Protein AF-A0A950EZC7-F1 (afdb_monomer_lite)

Structure (mmCIF, N/CA/C/O backbone):
data_AF-A0A950EZC7-F1
#
_entry.id   AF-A0A950EZC7-F1
#
loop_
_atom_site.group_PDB
_atom_site.id
_atom_site.type_symbol
_atom_site.label_atom_id
_atom_site.label_alt_id
_atom_site.label_comp_id
_atom_site.label_asym_id
_atom_site.label_entity_id
_atom_site.label_seq_id
_atom_site.pdbx_PDB_ins_code
_atom_site.Cartn_x
_atom_site.Cartn_y
_atom_site.Ca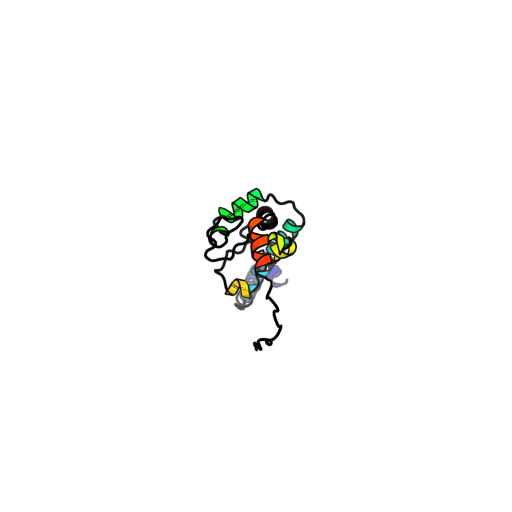rtn_z
_atom_site.occupancy
_atom_site.B_iso_or_equiv
_atom_site.auth_seq_id
_atom_site.auth_comp_id
_atom_site.auth_asym_id
_atom_site.auth_atom_id
_atom_site.pdbx_PDB_model_num
ATOM 1 N N . ALA A 1 1 ? -19.579 -12.431 37.089 1.00 65.62 1 ALA A N 1
ATOM 2 C CA . ALA A 1 1 ? -20.953 -11.886 37.132 1.00 65.62 1 ALA A CA 1
ATOM 3 C C . ALA A 1 1 ? -21.282 -11.288 38.505 1.00 65.62 1 ALA A C 1
ATOM 5 O O . ALA A 1 1 ? -21.708 -10.147 38.548 1.00 65.62 1 ALA A O 1
ATOM 6 N N . ILE A 1 2 ? -20.986 -11.981 39.613 1.00 77.69 2 ILE A N 1
ATOM 7 C CA . ILE A 1 2 ? -21.356 -11.555 40.981 1.00 77.69 2 ILE A CA 1
ATOM 8 C C . ILE A 1 2 ? -20.638 -10.270 41.450 1.00 77.69 2 ILE A C 1
ATOM 10 O O . ILE A 1 2 ? -21.291 -9.362 41.944 1.00 77.69 2 ILE A O 1
ATOM 14 N N . TYR A 1 3 ? -19.326 -10.127 41.223 1.00 81.75 3 TYR A N 1
ATOM 15 C CA . TYR A 1 3 ? -18.582 -8.935 41.681 1.00 8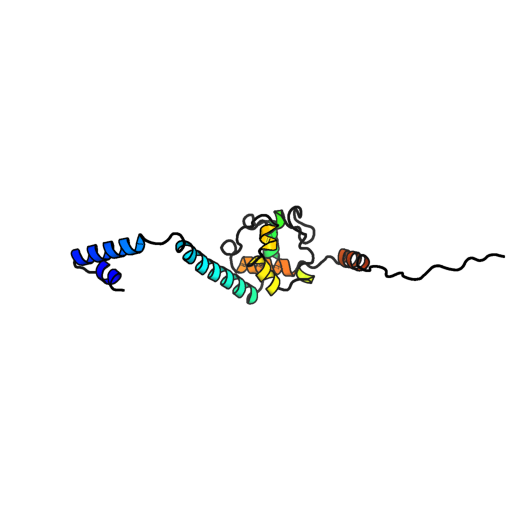1.75 3 TYR A CA 1
ATOM 16 C C . TYR A 1 3 ? -18.955 -7.640 40.951 1.00 81.75 3 TYR A C 1
ATOM 18 O O . TYR A 1 3 ? -18.933 -6.574 41.550 1.00 81.75 3 TYR A O 1
ATOM 26 N N . ARG A 1 4 ? -19.337 -7.733 39.670 1.00 81.94 4 ARG A N 1
ATOM 27 C CA . ARG A 1 4 ? -19.843 -6.585 38.900 1.00 81.94 4 ARG A CA 1
ATOM 28 C C . ARG A 1 4 ? -21.220 -6.144 39.384 1.00 81.94 4 ARG A C 1
ATOM 30 O O . ARG A 1 4 ? -21.456 -4.952 39.464 1.00 81.94 4 ARG A O 1
ATOM 37 N N . GLN A 1 5 ? -22.080 -7.098 39.743 1.00 84.88 5 GLN A N 1
ATOM 38 C CA . GLN A 1 5 ? -23.371 -6.796 40.354 1.00 84.88 5 GLN A CA 1
ATOM 39 C C . GLN A 1 5 ? -23.186 -6.117 41.717 1.00 84.88 5 GLN A C 1
ATOM 41 O O . GLN A 1 5 ? -23.789 -5.082 41.957 1.00 84.88 5 GLN A O 1
ATOM 46 N N . ALA A 1 6 ? -22.300 -6.650 42.566 1.00 86.50 6 ALA A N 1
ATOM 47 C CA . ALA A 1 6 ? -21.993 -6.061 43.870 1.00 86.50 6 ALA A CA 1
ATOM 48 C C . ALA A 1 6 ? -21.373 -4.655 43.754 1.00 86.50 6 ALA A C 1
ATOM 50 O O . ALA A 1 6 ? -21.711 -3.780 44.533 1.00 86.50 6 ALA A O 1
ATOM 51 N N . ALA A 1 7 ? -20.520 -4.410 42.753 1.00 85.88 7 ALA A N 1
ATOM 52 C CA . ALA A 1 7 ? -19.918 -3.097 42.490 1.00 85.88 7 ALA A CA 1
ATOM 53 C C . ALA A 1 7 ? -20.881 -2.071 41.860 1.00 85.88 7 ALA A C 1
ATOM 55 O O . ALA A 1 7 ? -20.482 -0.950 41.565 1.00 85.88 7 ALA A O 1
ATOM 56 N N . SER A 1 8 ? -22.120 -2.465 41.570 1.00 84.50 8 SER A N 1
ATOM 57 C CA . SER A 1 8 ? -23.194 -1.578 41.107 1.00 84.50 8 SER A CA 1
ATOM 58 C C . SER A 1 8 ? -24.390 -1.602 42.064 1.00 84.50 8 SER A C 1
ATOM 60 O O . SER A 1 8 ? -25.472 -1.137 41.709 1.00 84.50 8 SER A O 1
ATOM 62 N N . ASP A 1 9 ? -24.209 -2.181 43.252 1.00 92.38 9 ASP A N 1
ATOM 63 C CA . ASP A 1 9 ? -25.246 -2.299 44.266 1.00 92.38 9 ASP A CA 1
ATOM 64 C C . ASP A 1 9 ? -25.420 -0.960 45.009 1.00 92.38 9 ASP A C 1
ATOM 66 O O . ASP A 1 9 ? -24.421 -0.323 45.350 1.00 92.38 9 ASP A O 1
ATOM 70 N N . PRO A 1 10 ? -26.658 -0.500 45.264 1.00 84.25 10 PRO A N 1
ATOM 71 C CA . PRO A 1 10 ? -26.901 0.747 45.987 1.00 84.25 10 PRO A CA 1
ATOM 72 C C . PRO A 1 10 ? -26.457 0.714 47.462 1.00 84.25 10 PRO A C 1
ATOM 74 O O . PRO A 1 10 ? -26.332 1.782 48.065 1.00 84.25 10 PRO A O 1
ATOM 77 N N . ASP A 1 11 ? -26.217 -0.461 48.060 1.00 91.81 11 ASP A N 1
ATOM 78 C CA . ASP A 1 11 ? -25.638 -0.563 49.402 1.00 91.81 11 ASP A CA 1
ATOM 79 C C . ASP A 1 11 ? -24.133 -0.186 49.395 1.00 91.81 11 ASP A C 1
ATOM 81 O O . ASP A 1 11 ? -23.324 -0.857 48.745 1.00 91.81 11 ASP A O 1
ATOM 85 N N . PRO A 1 12 ? -23.689 0.833 50.167 1.00 85.62 12 PRO A N 1
ATOM 86 C CA . PRO A 1 12 ? -22.300 1.315 50.136 1.00 85.62 12 PRO A CA 1
ATOM 87 C C . PRO A 1 12 ? -21.244 0.305 50.608 1.00 85.62 12 PRO A C 1
ATOM 89 O O . PRO A 1 12 ? -20.043 0.482 50.363 1.00 85.62 12 PRO A O 1
ATOM 92 N N . SER A 1 13 ? -21.650 -0.718 51.357 1.00 89.56 13 SER A N 1
ATOM 93 C CA . SER A 1 13 ? -20.757 -1.773 51.838 1.00 89.56 13 SER A CA 1
ATOM 94 C C . SER A 1 13 ? -20.565 -2.834 50.763 1.00 89.56 13 SER A C 1
ATOM 96 O O . SER A 1 13 ? -19.428 -3.241 50.513 1.00 89.56 13 SER A O 1
ATOM 98 N N . LEU A 1 14 ? -21.647 -3.223 50.083 1.00 87.75 14 LEU A N 1
ATOM 99 C CA . LEU A 1 14 ? -21.592 -4.143 48.946 1.00 87.75 14 LEU A CA 1
ATOM 100 C C . LEU A 1 14 ? -20.882 -3.514 47.747 1.00 87.75 14 LEU A C 1
ATOM 102 O O . LEU A 1 14 ? -20.009 -4.165 47.171 1.00 87.75 14 LEU A O 1
ATOM 106 N N . HIS A 1 15 ? -21.149 -2.234 47.462 1.00 85.06 15 HIS A N 1
ATOM 107 C CA . HIS A 1 15 ? -20.453 -1.457 46.433 1.00 85.06 15 HIS A CA 1
ATOM 108 C C . HIS A 1 15 ? -18.938 -1.500 46.635 1.00 85.06 15 HIS A C 1
ATOM 110 O O . HIS A 1 15 ? -18.195 -1.971 45.772 1.00 85.06 15 HIS A O 1
ATOM 116 N N . ARG A 1 16 ? -18.464 -1.089 47.821 1.00 86.88 16 ARG A N 1
ATOM 117 C CA . ARG A 1 16 ? -17.026 -1.071 48.144 1.00 86.88 16 ARG A CA 1
ATOM 118 C C . ARG A 1 16 ? -16.406 -2.464 48.147 1.00 86.88 16 ARG A C 1
ATOM 120 O O . ARG A 1 16 ? -15.263 -2.622 47.721 1.00 86.88 16 ARG A O 1
ATOM 127 N N . ALA A 1 17 ? -17.129 -3.477 48.622 1.00 89.50 17 ALA A N 1
ATOM 128 C CA . ALA A 1 17 ? -16.651 -4.856 48.590 1.00 89.50 17 ALA A CA 1
ATOM 129 C C . ALA A 1 17 ? -16.515 -5.375 47.148 1.00 89.50 17 ALA A C 1
ATOM 131 O O . ALA A 1 17 ? -15.512 -6.011 46.819 1.00 89.50 17 ALA A O 1
ATOM 132 N N . GLY A 1 18 ? -17.481 -5.057 46.281 1.00 88.88 18 GLY A N 1
ATOM 133 C CA . GLY A 1 18 ? -17.459 -5.374 44.856 1.00 88.88 18 GLY A CA 1
ATOM 134 C C . GLY A 1 18 ? -16.300 -4.696 44.131 1.00 88.88 18 GLY A C 1
ATOM 135 O O . GLY A 1 18 ? -15.530 -5.373 43.452 1.00 88.88 18 GLY A O 1
ATOM 136 N N . GLU A 1 19 ? -16.113 -3.389 44.326 1.00 84.62 19 GLU A N 1
ATOM 137 C CA . GLU A 1 19 ? -14.995 -2.636 43.742 1.00 84.62 19 GLU A CA 1
ATOM 138 C C . GLU A 1 19 ? -13.638 -3.166 44.203 1.00 84.62 19 GLU A C 1
ATOM 140 O O . GLU A 1 19 ? -12.754 -3.398 43.379 1.00 84.62 19 GLU A O 1
ATOM 145 N N . LYS A 1 20 ? -13.473 -3.429 45.504 1.00 87.88 20 LYS A N 1
ATOM 146 C CA . LYS A 1 20 ? -12.230 -3.983 46.053 1.00 87.88 20 LYS A CA 1
ATOM 147 C C . LYS A 1 20 ? -11.931 -5.375 45.494 1.00 87.88 20 LYS A C 1
ATOM 149 O O . LYS A 1 20 ? -10.781 -5.673 45.180 1.00 87.88 20 LYS A O 1
ATOM 154 N N . ALA A 1 21 ? -12.949 -6.223 45.338 1.00 83.19 21 ALA A N 1
ATOM 155 C CA . ALA A 1 21 ? -12.795 -7.536 44.718 1.00 83.19 21 ALA A CA 1
ATOM 156 C C . ALA A 1 21 ? -12.419 -7.419 43.232 1.00 83.19 21 ALA A C 1
ATOM 158 O O . ALA A 1 21 ? -11.521 -8.118 42.771 1.00 83.19 21 ALA A O 1
ATOM 159 N N . LEU A 1 22 ? -13.047 -6.502 42.490 1.00 80.12 22 LEU A N 1
ATOM 160 C CA . LEU A 1 22 ? -12.702 -6.231 41.092 1.00 80.12 22 LEU A CA 1
ATOM 161 C C . LEU A 1 22 ? -11.278 -5.681 40.944 1.00 80.12 22 LEU A C 1
ATOM 163 O O . LEU A 1 22 ? -10.580 -6.088 40.022 1.00 80.12 22 LEU A O 1
ATOM 167 N N . GLN A 1 23 ? -10.824 -4.820 41.856 1.00 79.19 23 GLN A N 1
ATOM 168 C CA . GLN A 1 23 ? -9.444 -4.325 41.893 1.00 79.19 23 GLN A CA 1
ATOM 169 C C . GLN A 1 23 ? -8.444 -5.434 42.232 1.00 79.19 23 GLN A C 1
ATOM 171 O O . GLN A 1 23 ? -7.394 -5.509 41.607 1.00 79.19 23 GLN A O 1
ATOM 176 N N . ALA A 1 24 ? -8.767 -6.325 43.172 1.00 76.00 24 ALA A N 1
ATOM 177 C CA . ALA A 1 24 ? -7.912 -7.465 43.507 1.00 76.00 24 ALA A CA 1
ATOM 178 C C . ALA A 1 24 ? -7.786 -8.454 42.333 1.00 76.00 24 ALA A C 1
ATOM 180 O O . ALA A 1 24 ? -6.700 -8.958 42.066 1.00 76.00 24 ALA A O 1
ATOM 181 N N . ILE A 1 25 ? -8.875 -8.674 41.589 1.00 72.38 25 ILE A N 1
ATOM 182 C CA . ILE A 1 25 ? -8.883 -9.511 40.380 1.00 72.38 25 ILE A CA 1
ATOM 183 C C . ILE A 1 25 ? -8.165 -8.805 39.215 1.00 72.38 25 ILE A C 1
ATOM 185 O O . ILE A 1 25 ? -7.428 -9.442 38.471 1.00 72.38 25 ILE A O 1
ATOM 189 N N . GLY A 1 26 ? -8.352 -7.491 39.058 1.00 56.66 26 GLY A N 1
ATOM 190 C CA . GLY A 1 26 ? -7.701 -6.677 38.026 1.00 56.66 26 GLY A CA 1
ATOM 191 C C . GLY A 1 26 ? -6.234 -6.336 38.314 1.00 56.66 26 GLY A C 1
ATOM 192 O O . GLY A 1 26 ? -5.520 -5.932 37.404 1.00 56.66 26 GLY A O 1
ATOM 193 N N . GLY A 1 27 ? -5.775 -6.502 39.558 1.00 51.09 27 GLY A N 1
ATOM 194 C CA . GLY A 1 27 ? -4.402 -6.232 39.994 1.00 51.09 27 GLY A CA 1
ATOM 195 C C . GLY A 1 27 ? -3.434 -7.401 39.800 1.00 51.09 27 GLY A C 1
ATOM 196 O O . GLY A 1 27 ? -2.226 -7.207 39.891 1.00 51.09 27 GLY A O 1
ATOM 197 N N . GLN A 1 28 ? -3.938 -8.600 39.498 1.00 50.09 28 GLN A N 1
ATOM 198 C CA . GLN A 1 28 ? -3.128 -9.773 39.158 1.00 50.09 28 GLN A CA 1
ATOM 199 C C . GLN A 1 28 ? -3.370 -10.184 37.704 1.00 50.09 28 GLN A C 1
ATOM 201 O O . GLN A 1 28 ? -3.783 -11.303 37.411 1.00 50.09 28 GLN A O 1
ATOM 206 N N . VAL A 1 29 ? -3.125 -9.264 36.772 1.00 47.34 29 VAL A N 1
ATOM 207 C CA . VAL A 1 29 ? -2.910 -9.646 35.373 1.00 47.34 29 VAL A CA 1
ATOM 208 C C . VAL A 1 29 ? -1.440 -10.003 35.227 1.00 47.34 29 VAL A C 1
ATOM 210 O O . VAL A 1 29 ? -0.567 -9.141 35.304 1.00 47.34 29 VAL A O 1
ATOM 213 N N . ASP A 1 30 ? -1.180 -11.297 35.063 1.00 47.06 30 ASP A N 1
ATOM 214 C CA . ASP A 1 30 ? 0.134 -11.820 34.707 1.00 47.06 30 ASP A CA 1
ATOM 215 C C . ASP A 1 30 ? 0.647 -11.054 33.467 1.00 47.06 30 ASP A C 1
ATOM 217 O O . ASP A 1 30 ? -0.105 -10.925 32.493 1.00 47.06 30 ASP A O 1
ATOM 221 N N . PRO A 1 31 ? 1.875 -10.504 33.456 1.00 49.94 31 PRO A N 1
ATOM 222 C CA . PRO A 1 31 ? 2.370 -9.678 32.348 1.00 49.94 31 PRO A CA 1
ATOM 223 C C . PRO A 1 31 ? 2.403 -10.412 30.996 1.00 49.94 31 PRO A C 1
ATOM 225 O O . PRO A 1 31 ? 2.481 -9.768 29.951 1.00 49.94 31 PRO A O 1
ATOM 228 N N . GLN A 1 32 ? 2.272 -11.742 30.995 1.00 42.62 32 GLN A N 1
ATOM 229 C CA . GLN A 1 32 ? 2.104 -12.557 29.790 1.00 42.62 32 GLN A CA 1
ATOM 230 C C . GLN A 1 32 ? 0.684 -12.480 29.176 1.00 42.62 32 GLN A C 1
ATOM 232 O O . GLN A 1 32 ? 0.510 -12.781 27.997 1.00 42.62 32 GLN A O 1
ATOM 237 N N . ILE A 1 33 ? -0.345 -12.058 29.925 1.00 49.94 33 ILE A N 1
ATOM 238 C CA . ILE A 1 33 ? -1.754 -12.006 29.474 1.00 49.94 33 ILE A CA 1
ATOM 239 C C . ILE A 1 33 ? -2.092 -10.683 28.759 1.00 49.94 33 ILE A C 1
ATOM 241 O O . ILE A 1 33 ? -2.967 -10.650 27.889 1.00 49.94 33 ILE A O 1
ATOM 245 N N . THR A 1 34 ? -1.350 -9.602 29.017 1.00 45.41 34 THR A N 1
ATOM 246 C CA . THR A 1 34 ? -1.522 -8.299 28.337 1.00 45.41 34 THR A CA 1
ATOM 247 C C . THR A 1 34 ? -1.270 -8.369 26.816 1.00 45.41 34 THR A C 1
ATOM 249 O O . THR A 1 34 ? -1.701 -7.492 26.069 1.00 45.41 34 THR A O 1
ATOM 252 N N . LEU A 1 35 ? -0.662 -9.449 26.310 1.00 52.16 35 LEU A N 1
ATOM 253 C CA . LEU A 1 35 ? -0.385 -9.658 24.882 1.00 52.16 35 LEU A CA 1
ATOM 254 C C . LEU A 1 35 ? -1.612 -10.073 24.031 1.00 52.16 35 LEU A C 1
ATOM 256 O O . LEU A 1 35 ? -1.536 -10.102 22.799 1.00 52.16 35 LEU A O 1
ATOM 260 N N . VAL A 1 36 ? -2.756 -10.399 24.646 1.00 49.94 36 VAL A N 1
ATOM 261 C CA . VAL A 1 36 ? -3.888 -11.035 23.934 1.00 49.94 36 VAL A CA 1
ATOM 262 C C . VAL A 1 36 ? -4.912 -10.024 23.381 1.00 49.94 36 VAL A C 1
ATOM 264 O O . VAL A 1 36 ? -5.545 -10.291 22.359 1.00 49.94 36 VAL A O 1
ATOM 267 N N . GLY A 1 37 ? -5.032 -8.823 23.960 1.00 44.59 37 GLY A N 1
ATOM 268 C CA . GLY A 1 37 ? -6.025 -7.819 23.529 1.00 44.59 37 GLY A CA 1
ATOM 269 C C . GLY A 1 37 ? -5.719 -7.143 22.183 1.00 44.59 37 GLY A C 1
ATOM 270 O O . GLY A 1 37 ? -6.609 -6.976 21.351 1.00 44.59 37 GLY A O 1
ATOM 271 N N . GLY A 1 38 ? -4.451 -6.804 21.927 1.00 49.97 38 GLY A N 1
ATOM 272 C CA . GLY A 1 38 ? -4.029 -6.178 20.663 1.00 49.97 38 GLY A CA 1
ATOM 273 C C . GLY A 1 38 ? -3.994 -7.151 19.480 1.00 49.97 38 GLY A C 1
ATOM 274 O O . GLY A 1 38 ? -4.210 -6.757 18.334 1.00 49.97 38 GLY A O 1
ATOM 275 N N . SER A 1 39 ? -3.780 -8.437 19.761 1.00 58.97 39 SER A N 1
ATOM 276 C CA . SER A 1 39 ? -3.665 -9.486 18.746 1.00 58.97 39 SER A CA 1
ATOM 277 C C . SER A 1 39 ? -5.001 -9.768 18.050 1.00 58.97 39 SER A C 1
ATOM 279 O O . SER A 1 39 ? -5.029 -9.920 16.832 1.00 58.97 39 SER A O 1
ATOM 281 N N . SER A 1 40 ? -6.121 -9.757 18.785 1.00 65.75 40 SER A N 1
ATOM 282 C CA . SER A 1 40 ? -7.456 -9.982 18.207 1.00 65.75 40 SER A CA 1
ATOM 283 C C . SER A 1 40 ? -7.941 -8.809 17.350 1.00 65.75 40 SER A C 1
ATOM 285 O O . SER A 1 40 ? -8.512 -9.036 16.286 1.00 65.75 40 SER A O 1
ATOM 287 N N . ALA A 1 41 ? -7.713 -7.565 17.787 1.00 69.62 41 ALA A N 1
ATOM 288 C CA . ALA A 1 41 ? -8.097 -6.375 17.023 1.00 69.62 41 ALA A CA 1
ATOM 289 C C . ALA A 1 41 ? -7.285 -6.273 15.720 1.00 69.62 41 ALA A C 1
ATOM 291 O O . ALA A 1 41 ? -7.845 -6.149 14.632 1.00 69.62 41 ALA A O 1
ATOM 292 N N . ARG A 1 42 ? -5.967 -6.481 15.809 1.00 74.94 42 ARG A N 1
ATOM 293 C CA . ARG A 1 42 ? -5.084 -6.540 14.641 1.00 74.94 42 ARG A CA 1
ATOM 294 C C . ARG A 1 42 ? -5.455 -7.671 13.680 1.00 74.94 42 ARG A C 1
ATOM 296 O O . ARG A 1 42 ? -5.440 -7.464 12.470 1.00 74.94 42 ARG A O 1
ATOM 303 N N . ALA A 1 43 ? -5.792 -8.853 14.197 1.00 80.69 43 ALA A N 1
ATOM 304 C CA . ALA A 1 43 ? -6.269 -9.961 13.374 1.00 80.69 43 ALA A CA 1
ATOM 305 C C . ALA A 1 43 ? -7.574 -9.600 12.644 1.00 80.69 43 ALA A C 1
ATOM 307 O O . ALA A 1 43 ? -7.708 -9.900 11.458 1.00 80.69 43 ALA A O 1
ATOM 308 N N . SER A 1 44 ? -8.501 -8.898 13.309 1.00 84.56 44 SER A N 1
ATOM 309 C CA . SER A 1 44 ? -9.732 -8.425 12.666 1.00 84.56 44 SER A CA 1
ATOM 310 C C . SER A 1 44 ? -9.485 -7.361 11.590 1.00 84.56 44 SER A C 1
ATOM 312 O O . SER A 1 44 ? -10.137 -7.393 10.547 1.00 84.56 44 SER A O 1
ATOM 314 N N . ASP A 1 45 ? -8.502 -6.477 11.782 1.00 87.19 45 ASP A N 1
ATOM 315 C CA . ASP A 1 45 ? -8.128 -5.472 10.781 1.00 87.19 45 ASP A CA 1
ATOM 316 C C . ASP A 1 45 ? -7.487 -6.111 9.546 1.00 87.19 45 ASP A C 1
ATOM 318 O O . ASP A 1 45 ? -7.842 -5.777 8.415 1.00 87.19 45 ASP A O 1
ATOM 322 N N . ILE A 1 46 ? -6.579 -7.071 9.751 1.00 90.62 46 ILE A N 1
ATOM 323 C CA . ILE A 1 46 ? -5.955 -7.848 8.671 1.00 90.62 46 ILE A CA 1
ATOM 324 C C . ILE A 1 46 ? -7.025 -8.555 7.838 1.00 90.62 46 ILE A C 1
ATOM 326 O O . ILE A 1 46 ? -6.997 -8.490 6.607 1.00 90.62 46 ILE A O 1
ATOM 330 N N . GLU A 1 47 ? -7.987 -9.199 8.496 1.00 92.06 47 GLU A N 1
ATOM 331 C CA . GLU A 1 47 ? -9.047 -9.913 7.792 1.00 92.06 47 GLU A CA 1
ATOM 332 C C . GLU A 1 47 ? -9.971 -8.957 7.029 1.00 92.06 47 GLU A C 1
ATOM 334 O O . GLU A 1 47 ? -10.319 -9.224 5.879 1.00 92.06 47 GLU A O 1
ATOM 339 N N . ARG A 1 48 ? -10.290 -7.790 7.603 1.00 93.56 48 ARG A N 1
ATOM 340 C CA . ARG A 1 48 ? -11.050 -6.744 6.906 1.00 93.56 48 ARG A CA 1
ATOM 341 C C . ARG A 1 48 ? -10.327 -6.257 5.648 1.00 93.56 48 ARG A C 1
ATOM 343 O O . ARG A 1 48 ? -10.966 -6.134 4.605 1.00 93.56 48 ARG A O 1
ATOM 350 N N . LEU A 1 49 ? -9.018 -5.999 5.722 1.00 94.69 49 LEU A N 1
ATOM 351 C CA . LEU A 1 49 ? -8.220 -5.604 4.554 1.00 94.69 49 LEU A CA 1
ATOM 352 C C . LEU A 1 49 ? -8.232 -6.692 3.474 1.00 94.69 49 LEU A C 1
ATOM 354 O O . LEU A 1 49 ? -8.467 -6.392 2.303 1.00 94.69 49 LEU A O 1
ATOM 358 N N . ARG A 1 50 ? -8.030 -7.957 3.868 1.00 96.44 50 ARG A N 1
ATOM 359 C CA . ARG A 1 50 ? -8.055 -9.110 2.958 1.00 96.44 50 ARG A CA 1
ATOM 360 C C . ARG A 1 50 ? -9.399 -9.223 2.240 1.00 96.44 50 ARG A C 1
ATOM 362 O O . ARG A 1 50 ? -9.429 -9.277 1.012 1.00 96.44 50 ARG A O 1
ATOM 369 N N . GLN A 1 51 ? -10.501 -9.252 2.987 1.00 97.00 51 GLN A N 1
ATOM 370 C CA . GLN A 1 51 ? -11.844 -9.422 2.426 1.00 97.00 51 GLN A CA 1
ATOM 371 C C . GLN A 1 51 ? -12.223 -8.276 1.490 1.00 97.00 51 GLN A C 1
ATOM 373 O O . GLN A 1 51 ? -12.745 -8.518 0.399 1.00 97.00 51 GLN A O 1
ATOM 378 N N . PHE A 1 52 ? -11.931 -7.035 1.885 1.00 97.56 52 PHE A N 1
ATOM 379 C CA . PHE A 1 52 ? -12.226 -5.864 1.067 1.00 97.56 52 PHE A CA 1
ATOM 380 C C . PHE A 1 52 ? -11.441 -5.903 -0.249 1.00 97.56 52 PHE A C 1
ATOM 382 O O . PHE A 1 52 ? -12.046 -5.819 -1.317 1.00 97.56 52 PHE A O 1
ATOM 389 N N . ALA A 1 53 ? -10.129 -6.158 -0.190 1.00 97.31 53 ALA A N 1
ATOM 390 C CA . ALA A 1 53 ? -9.291 -6.242 -1.383 1.00 97.31 53 ALA A CA 1
ATOM 391 C C . ALA A 1 53 ? -9.750 -7.329 -2.360 1.00 97.31 53 ALA A C 1
ATOM 393 O O . ALA A 1 53 ? -9.667 -7.130 -3.570 1.00 97.31 53 ALA A O 1
ATOM 394 N N . LEU A 1 54 ? -10.263 -8.463 -1.876 1.00 97.50 54 LEU A N 1
ATOM 395 C CA . LEU A 1 54 ? -10.772 -9.539 -2.735 1.00 97.50 54 LEU A CA 1
ATOM 396 C C . LEU A 1 54 ? -12.108 -9.205 -3.414 1.00 97.50 54 LEU A C 1
ATOM 398 O O . LEU A 1 54 ? -12.377 -9.736 -4.488 1.00 97.50 54 LEU A O 1
ATOM 402 N N . SER A 1 55 ? -12.925 -8.339 -2.814 1.00 96.38 55 SER A N 1
ATOM 403 C CA . SER A 1 55 ? -14.308 -8.079 -3.243 1.00 96.38 55 SER A CA 1
ATOM 404 C C . SER A 1 55 ? -14.521 -6.725 -3.925 1.00 96.38 55 SER A C 1
ATOM 406 O O . SER A 1 55 ? -15.583 -6.503 -4.502 1.00 96.38 55 SER A O 1
ATOM 408 N N . HIS A 1 56 ? -13.528 -5.833 -3.892 1.00 97.12 56 HIS A N 1
ATOM 409 C CA . HIS A 1 56 ? -13.641 -4.470 -4.408 1.00 97.12 56 HIS A CA 1
ATOM 410 C C . HIS A 1 56 ? -12.669 -4.204 -5.563 1.00 97.12 56 HIS A C 1
ATOM 412 O O . HIS A 1 56 ? -11.624 -4.850 -5.710 1.00 97.12 56 HIS A O 1
ATOM 418 N N . LEU A 1 57 ? -13.045 -3.238 -6.404 1.00 95.00 57 LEU A N 1
ATOM 419 C CA . LEU A 1 57 ? -12.208 -2.742 -7.490 1.00 95.00 57 LEU A CA 1
ATOM 420 C C . LEU A 1 57 ? -11.132 -1.804 -6.944 1.00 95.00 57 LEU A C 1
ATOM 422 O O . LEU A 1 57 ? -11.384 -1.027 -6.026 1.00 95.00 57 LEU A O 1
ATOM 426 N N . ALA A 1 58 ? -9.955 -1.877 -7.554 1.00 97.00 58 ALA A N 1
ATOM 427 C CA . ALA A 1 58 ? -8.822 -1.014 -7.260 1.00 97.00 58 ALA A CA 1
ATOM 428 C C . ALA A 1 58 ? -8.731 0.140 -8.268 1.00 97.00 58 ALA A C 1
ATOM 430 O O . ALA A 1 58 ? -9.052 -0.039 -9.448 1.00 97.00 58 ALA A O 1
ATOM 431 N N . ASP A 1 59 ? -8.191 1.273 -7.828 1.00 97.62 59 ASP A N 1
ATOM 432 C CA . ASP A 1 59 ? -7.621 2.329 -8.661 1.00 97.62 59 ASP A CA 1
ATOM 433 C C . ASP A 1 59 ? -6.083 2.266 -8.609 1.00 97.62 59 ASP A C 1
ATOM 435 O O . ASP A 1 59 ? -5.445 2.787 -7.690 1.00 97.62 59 ASP A O 1
ATOM 439 N N . PRO A 1 60 ? -5.432 1.662 -9.616 1.00 96.56 60 PRO A N 1
ATOM 440 C CA . PRO A 1 60 ? -3.986 1.471 -9.567 1.00 96.56 60 PRO A CA 1
ATOM 441 C C . PRO A 1 60 ? -3.180 2.762 -9.703 1.00 96.56 60 PRO A C 1
ATOM 443 O O . PRO A 1 60 ? -1.985 2.739 -9.434 1.00 96.56 60 PRO A O 1
ATOM 446 N N . ARG A 1 61 ? -3.793 3.879 -10.126 1.00 96.69 61 ARG A N 1
ATOM 447 C CA . ARG A 1 61 ? -3.101 5.176 -10.123 1.00 96.69 61 ARG A CA 1
ATOM 448 C C . ARG A 1 61 ? -2.908 5.674 -8.695 1.00 96.69 61 ARG A C 1
ATOM 450 O O . ARG A 1 61 ? -1.820 6.120 -8.356 1.00 96.69 61 ARG A O 1
ATOM 457 N N . LYS A 1 62 ? -3.936 5.533 -7.856 1.00 97.81 62 LYS A N 1
ATOM 458 C CA . LYS A 1 62 ? -3.829 5.817 -6.419 1.00 97.81 62 LYS A CA 1
ATOM 459 C C . LYS A 1 62 ? -2.867 4.853 -5.736 1.00 97.81 62 LYS A C 1
ATOM 461 O O . LYS A 1 62 ? -2.078 5.261 -4.896 1.00 97.81 62 LYS A O 1
ATOM 466 N N . GLY A 1 63 ? -2.872 3.585 -6.147 1.00 97.25 63 GLY A N 1
ATOM 467 C CA . GLY A 1 63 ? -1.894 2.606 -5.675 1.00 97.25 63 GLY A CA 1
ATOM 468 C C . GLY A 1 63 ? -0.446 2.986 -5.989 1.00 97.25 63 GLY A C 1
ATOM 469 O O . GLY A 1 63 ? 0.433 2.793 -5.153 1.00 97.25 63 GLY A O 1
ATOM 470 N N . GLU A 1 64 ? -0.196 3.546 -7.174 1.00 96.31 64 GLU A N 1
ATOM 471 C CA . GLU A 1 64 ? 1.121 4.058 -7.562 1.00 96.31 64 GLU A CA 1
ATOM 472 C C . GLU A 1 64 ? 1.542 5.251 -6.691 1.00 96.31 64 GLU A C 1
ATOM 474 O O . GLU A 1 64 ? 2.665 5.279 -6.187 1.00 96.31 64 GLU A O 1
ATOM 479 N N . GLU A 1 65 ? 0.639 6.209 -6.476 1.00 96.69 65 GLU A N 1
ATOM 480 C CA . GLU A 1 65 ? 0.864 7.357 -5.589 1.00 96.69 65 GLU A CA 1
ATOM 481 C C . GLU A 1 65 ? 1.202 6.892 -4.165 1.00 96.69 65 GLU A C 1
ATOM 483 O O . GLU A 1 65 ? 2.222 7.287 -3.604 1.00 96.69 65 GLU A O 1
ATOM 488 N N . LEU A 1 66 ? 0.430 5.948 -3.614 1.00 95.94 66 LEU A N 1
ATOM 489 C CA . LEU A 1 66 ? 0.725 5.335 -2.318 1.00 95.94 66 LEU A CA 1
ATOM 490 C C . LEU A 1 66 ? 2.115 4.687 -2.296 1.00 95.94 66 LEU A C 1
ATOM 492 O O . LEU A 1 66 ? 2.871 4.878 -1.348 1.00 95.94 66 LEU A O 1
ATOM 496 N N . PHE A 1 67 ? 2.483 3.943 -3.338 1.00 95.12 67 PHE A N 1
ATOM 497 C CA . PHE A 1 67 ? 3.770 3.254 -3.391 1.00 95.12 67 PHE A CA 1
ATOM 498 C C . PHE A 1 67 ? 4.965 4.220 -3.352 1.00 95.12 67 PHE A C 1
ATOM 500 O O . PHE A 1 67 ? 5.958 3.949 -2.669 1.00 95.12 67 P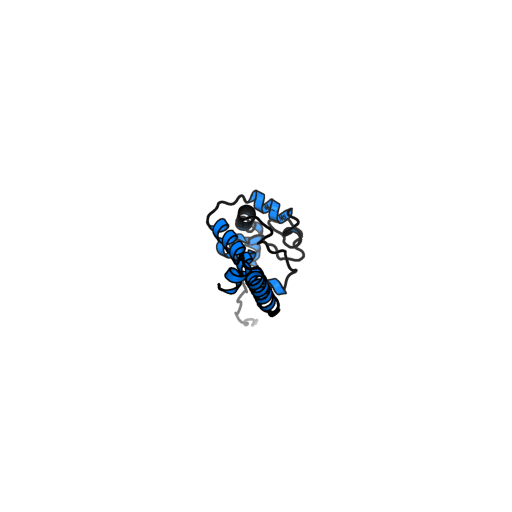HE A O 1
ATOM 507 N N . PHE A 1 68 ? 4.894 5.328 -4.094 1.00 94.56 68 PHE A N 1
ATOM 508 C CA . PHE A 1 68 ? 6.028 6.238 -4.274 1.00 94.56 68 PHE A CA 1
ATOM 509 C C . PHE A 1 68 ? 6.032 7.446 -3.335 1.00 94.56 68 PHE A C 1
ATOM 511 O O . PHE A 1 68 ? 7.110 7.958 -3.034 1.00 94.56 68 PHE A O 1
ATOM 518 N N . GLU A 1 69 ? 4.868 7.904 -2.884 1.00 94.19 69 GLU A N 1
ATOM 519 C CA . GLU A 1 69 ? 4.717 9.216 -2.243 1.00 94.19 69 GLU A CA 1
ATOM 520 C C . GLU A 1 69 ? 4.257 9.121 -0.783 1.00 94.19 69 GLU A C 1
ATOM 522 O O . GLU A 1 69 ? 4.557 10.011 0.020 1.00 94.19 69 GLU A O 1
ATOM 527 N N . ASN A 1 70 ? 3.588 8.030 -0.389 1.00 93.31 70 ASN A N 1
ATOM 528 C CA . ASN A 1 70 ? 3.125 7.862 0.986 1.00 93.31 70 ASN A CA 1
ATOM 529 C C . ASN A 1 70 ? 4.305 7.590 1.937 1.00 93.31 70 ASN A C 1
ATOM 531 O O . ASN A 1 70 ? 4.978 6.560 1.867 1.00 93.31 70 ASN A O 1
ATOM 535 N N . LYS A 1 71 ? 4.532 8.519 2.870 1.00 89.88 71 LYS A N 1
ATOM 536 C CA . LYS A 1 71 ? 5.650 8.482 3.828 1.00 89.88 71 LYS A CA 1
ATOM 537 C C . LYS A 1 71 ? 5.468 7.470 4.960 1.00 89.88 71 LYS A C 1
ATOM 539 O O . LYS A 1 71 ? 6.450 7.138 5.618 1.00 89.88 71 LYS A O 1
ATOM 544 N N . ASP A 1 72 ? 4.249 6.997 5.206 1.00 88.25 72 ASP A N 1
ATOM 545 C CA . ASP A 1 72 ? 3.981 6.017 6.257 1.00 88.25 72 ASP A CA 1
ATOM 546 C C . ASP A 1 72 ? 4.355 4.598 5.837 1.00 88.25 72 ASP A C 1
ATOM 548 O O . ASP A 1 72 ? 4.887 3.851 6.659 1.00 88.25 72 ASP A O 1
ATOM 552 N N . ILE A 1 73 ? 4.126 4.240 4.569 1.00 89.38 73 ILE A N 1
ATOM 553 C CA . ILE A 1 73 ? 4.491 2.920 4.026 1.00 89.38 73 ILE A CA 1
ATOM 554 C C . ILE A 1 73 ? 5.801 2.936 3.227 1.00 89.38 73 ILE A C 1
ATOM 556 O O . ILE A 1 73 ? 6.489 1.919 3.177 1.00 89.38 73 ILE A O 1
ATOM 560 N N . ALA A 1 74 ? 6.154 4.080 2.629 1.00 89.50 74 ALA A N 1
ATOM 561 C CA . ALA A 1 74 ? 7.458 4.400 2.046 1.00 89.50 74 ALA A CA 1
ATOM 562 C C . ALA A 1 74 ? 8.060 3.332 1.105 1.00 89.50 74 ALA A C 1
ATOM 564 O O . ALA A 1 74 ? 9.281 3.174 1.038 1.00 89.50 74 ALA A O 1
ATOM 565 N N . CYS A 1 75 ? 7.236 2.598 0.349 1.00 91.12 75 CYS A N 1
ATOM 566 C CA . CYS A 1 75 ? 7.693 1.444 -0.433 1.00 91.12 75 CYS A CA 1
ATOM 567 C C . CYS A 1 75 ? 8.792 1.806 -1.449 1.00 91.12 75 CYS A C 1
ATOM 569 O O . CYS A 1 75 ? 9.798 1.099 -1.551 1.00 91.12 75 CYS A O 1
ATOM 571 N N . GLY A 1 76 ? 8.642 2.940 -2.142 1.00 91.44 76 GLY A N 1
ATOM 572 C CA . GLY A 1 76 ? 9.602 3.446 -3.127 1.00 91.44 76 GLY A CA 1
ATOM 573 C C . GLY A 1 76 ? 10.968 3.868 -2.565 1.00 91.44 76 GLY A C 1
ATOM 574 O O . GLY A 1 76 ? 11.905 4.065 -3.342 1.00 91.44 76 GLY A O 1
ATOM 575 N N . GLN A 1 77 ? 11.117 3.983 -1.238 1.00 89.06 77 GLN A N 1
ATOM 576 C CA . GLN A 1 77 ? 12.420 4.232 -0.606 1.00 89.06 77 GLN A CA 1
ATOM 577 C C . GLN A 1 77 ? 13.316 2.990 -0.608 1.00 89.06 77 GLN A C 1
ATOM 579 O O . GLN A 1 77 ? 14.537 3.118 -0.603 1.00 89.06 77 GLN A O 1
ATOM 584 N N . CYS A 1 78 ? 12.724 1.795 -0.632 1.00 88.56 78 CYS A N 1
ATOM 585 C CA . CYS A 1 78 ? 13.468 0.536 -0.633 1.00 88.56 78 CYS A CA 1
ATOM 586 C C . CYS A 1 78 ? 13.390 -0.169 -1.984 1.00 88.56 78 CYS A C 1
ATOM 588 O O . CYS A 1 78 ? 14.395 -0.701 -2.449 1.00 88.56 78 CYS A O 1
ATOM 590 N N . HIS A 1 79 ? 12.216 -0.171 -2.612 1.00 91.69 79 HIS A N 1
ATOM 591 C CA . HIS A 1 79 ? 11.953 -0.914 -3.836 1.00 91.69 79 HIS A CA 1
ATOM 592 C C . HIS A 1 79 ? 11.951 -0.011 -5.067 1.00 91.69 79 HIS A C 1
ATOM 594 O O . HIS A 1 79 ? 11.456 1.115 -5.034 1.00 91.69 79 HIS A O 1
ATOM 600 N N . ALA A 1 80 ? 12.456 -0.551 -6.174 1.00 92.44 80 ALA A N 1
ATOM 601 C CA . ALA A 1 80 ? 12.128 -0.049 -7.499 1.00 92.44 80 ALA A CA 1
ATOM 602 C C . ALA A 1 80 ? 10.846 -0.728 -8.011 1.00 92.44 80 ALA A C 1
ATOM 604 O O . ALA A 1 80 ? 10.538 -1.866 -7.642 1.00 92.44 80 ALA A O 1
ATOM 605 N N . ALA A 1 81 ? 10.094 -0.020 -8.846 1.00 91.94 81 ALA A N 1
ATOM 606 C CA . ALA A 1 81 ? 8.952 -0.541 -9.577 1.00 91.94 81 ALA A CA 1
ATOM 607 C C . ALA A 1 81 ? 8.795 0.233 -10.890 1.00 91.94 81 ALA A C 1
ATOM 609 O O . ALA A 1 81 ? 8.840 1.463 -10.901 1.00 91.94 81 ALA A O 1
ATOM 610 N N . ALA A 1 82 ? 8.627 -0.484 -12.003 1.00 85.06 82 ALA A N 1
ATOM 611 C CA . ALA A 1 82 ? 8.466 0.105 -13.336 1.00 85.06 82 A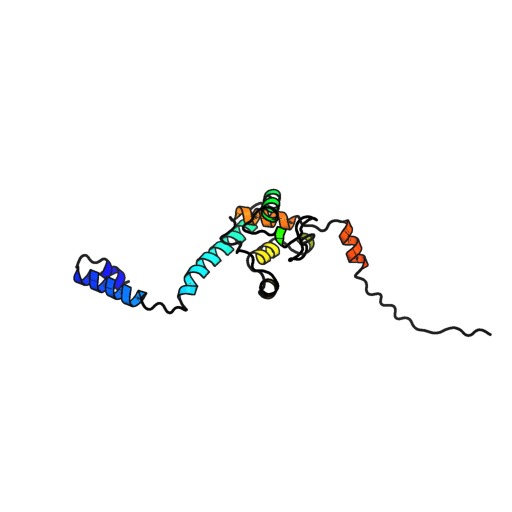LA A CA 1
ATOM 612 C C . ALA A 1 82 ? 9.566 1.134 -13.695 1.00 85.06 82 ALA A C 1
ATOM 614 O O . ALA A 1 82 ? 9.296 2.148 -14.334 1.00 85.06 82 ALA A O 1
ATOM 615 N N . GLY A 1 83 ? 10.809 0.881 -13.266 1.00 83.75 83 GLY A N 1
ATOM 616 C CA . GLY A 1 83 ? 11.956 1.759 -13.523 1.00 83.75 83 GLY A CA 1
ATOM 617 C C . GLY A 1 83 ? 12.034 3.021 -12.652 1.00 83.75 83 GLY A C 1
ATOM 618 O O . GLY A 1 83 ? 12.862 3.885 -12.927 1.00 83.75 83 GLY A O 1
ATOM 619 N N . ARG A 1 84 ? 11.201 3.145 -11.608 1.00 88.06 84 ARG A N 1
ATOM 620 C CA . ARG A 1 84 ? 11.209 4.265 -10.650 1.00 88.06 84 ARG A CA 1
ATOM 621 C C . ARG A 1 84 ? 11.408 3.762 -9.217 1.00 88.06 84 ARG A C 1
ATOM 623 O O . ARG A 1 84 ? 11.054 2.628 -8.914 1.00 88.06 84 ARG A O 1
ATOM 630 N N . GLY A 1 85 ? 11.928 4.610 -8.328 1.00 83.50 85 GLY A N 1
ATOM 631 C CA . GLY A 1 85 ? 12.220 4.275 -6.924 1.00 83.50 85 GLY A CA 1
ATOM 632 C C . GLY A 1 85 ? 13.709 4.042 -6.668 1.00 83.50 85 GLY A C 1
ATOM 633 O O . GLY A 1 85 ? 14.497 3.956 -7.607 1.00 83.50 85 GLY A O 1
ATOM 634 N N . ALA A 1 86 ? 14.104 3.981 -5.395 1.00 75.12 86 ALA A N 1
ATOM 635 C CA . ALA A 1 86 ? 15.519 3.891 -5.031 1.00 75.12 86 ALA A CA 1
ATOM 636 C C . ALA A 1 86 ? 16.107 2.495 -5.294 1.00 75.12 86 ALA A C 1
ATOM 638 O O . ALA A 1 86 ? 17.250 2.392 -5.726 1.00 75.12 86 ALA A O 1
ATOM 639 N N . GLY A 1 87 ? 15.340 1.423 -5.046 1.00 68.38 87 GLY A N 1
ATOM 640 C CA . GLY A 1 87 ? 15.750 0.037 -5.332 1.00 68.38 87 GLY A CA 1
ATOM 641 C C . GLY A 1 87 ? 17.043 -0.431 -4.648 1.00 68.38 87 GLY A C 1
ATOM 642 O O . GLY A 1 87 ? 17.628 -1.422 -5.075 1.00 68.38 87 GLY A O 1
ATOM 643 N N . THR A 1 88 ? 17.526 0.285 -3.628 1.00 72.56 88 THR A N 1
ATOM 644 C CA . THR A 1 88 ? 18.844 0.056 -3.012 1.00 72.56 88 THR A CA 1
ATOM 645 C C . THR A 1 88 ? 18.812 -0.949 -1.864 1.00 72.56 88 THR A C 1
ATOM 647 O O . THR A 1 88 ? 19.812 -1.616 -1.612 1.00 72.56 88 THR A O 1
ATOM 650 N N . SER A 1 89 ? 17.670 -1.071 -1.183 1.00 82.50 89 SER A N 1
ATOM 651 C CA . SER A 1 89 ? 17.515 -1.898 0.026 1.00 82.50 89 SER A CA 1
ATOM 652 C C . SER A 1 89 ? 16.509 -3.040 -0.147 1.00 82.50 89 SER A C 1
ATOM 654 O O . SER A 1 89 ? 16.483 -3.961 0.665 1.00 82.50 89 SER A O 1
ATOM 656 N N . GLY A 1 90 ? 15.676 -2.994 -1.190 1.00 83.50 90 GLY A N 1
ATOM 657 C CA . GLY A 1 90 ? 14.725 -4.042 -1.549 1.00 83.50 90 GLY A CA 1
ATOM 658 C C . GLY A 1 90 ? 14.811 -4.386 -3.041 1.00 83.50 90 GLY A C 1
ATOM 659 O O . GLY A 1 90 ? 15.155 -3.525 -3.851 1.00 83.50 90 GLY A O 1
ATOM 660 N N . PRO A 1 91 ? 14.497 -5.633 -3.438 1.00 86.69 91 PRO A N 1
ATOM 661 C CA . PRO A 1 91 ? 14.559 -6.055 -4.835 1.00 86.69 91 PRO A CA 1
ATOM 662 C C . PRO A 1 91 ? 13.570 -5.287 -5.716 1.00 86.69 91 PRO A C 1
ATOM 664 O O . PRO A 1 91 ? 12.487 -4.910 -5.267 1.00 86.69 91 PRO A O 1
ATOM 667 N N . ASP A 1 92 ? 13.898 -5.135 -6.996 1.00 90.56 92 ASP A N 1
ATOM 668 C CA . ASP A 1 92 ? 12.973 -4.575 -7.980 1.00 90.56 92 ASP A CA 1
ATOM 669 C C . ASP A 1 92 ? 11.689 -5.424 -8.082 1.00 90.56 92 ASP A C 1
ATOM 671 O O . ASP A 1 92 ? 11.709 -6.652 -8.255 1.00 90.56 92 ASP A O 1
ATOM 675 N N . LEU A 1 93 ? 10.547 -4.752 -7.948 1.00 92.44 93 LEU A N 1
ATOM 676 C CA . LEU A 1 93 ? 9.219 -5.351 -8.033 1.00 92.44 93 LEU A CA 1
ATOM 677 C C . LEU A 1 93 ? 8.669 -5.347 -9.464 1.00 92.44 93 LEU A C 1
ATOM 679 O O . LEU A 1 93 ? 7.591 -5.888 -9.710 1.00 92.44 93 LEU A O 1
ATOM 683 N N . SER A 1 94 ? 9.411 -4.821 -10.436 1.00 90.06 94 SER A N 1
ATOM 684 C CA . SER A 1 94 ? 9.079 -4.944 -11.853 1.00 90.06 94 SER A CA 1
ATOM 685 C C . SER A 1 94 ? 8.880 -6.419 -12.233 1.00 90.06 94 SER A C 1
ATOM 687 O O . SER A 1 94 ? 9.666 -7.315 -11.902 1.00 90.06 94 SER A O 1
ATOM 689 N N . GLY A 1 95 ? 7.755 -6.721 -12.884 1.00 89.00 95 GLY A N 1
ATOM 690 C CA . GLY A 1 95 ? 7.372 -8.102 -13.194 1.00 89.00 95 GLY A CA 1
ATOM 691 C C . GLY A 1 95 ? 6.721 -8.903 -12.086 1.00 89.00 95 GLY A C 1
ATOM 692 O O . GLY A 1 95 ? 6.524 -10.104 -12.274 1.00 89.00 95 GLY A O 1
ATOM 693 N N . LEU A 1 96 ? 6.412 -8.301 -10.939 1.00 91.62 96 LEU A N 1
ATOM 694 C CA . LEU A 1 96 ? 5.727 -8.987 -9.848 1.00 91.62 96 LEU A CA 1
ATOM 695 C C . LEU A 1 96 ? 4.410 -9.624 -10.304 1.00 91.62 96 LEU A C 1
ATOM 697 O O . LEU A 1 96 ? 4.171 -10.791 -10.006 1.00 91.62 96 LEU A O 1
ATOM 701 N N . ALA A 1 97 ? 3.639 -8.933 -11.142 1.00 91.44 97 ALA A N 1
ATOM 702 C CA . ALA A 1 97 ? 2.380 -9.440 -11.684 1.00 91.44 97 ALA A CA 1
ATOM 703 C C . ALA A 1 97 ? 2.537 -10.653 -12.622 1.00 91.44 97 ALA A C 1
ATOM 705 O O . ALA A 1 97 ? 1.554 -11.275 -13.006 1.00 91.44 97 ALA A O 1
ATOM 706 N N . SER A 1 98 ? 3.761 -10.989 -13.050 1.00 90.44 98 SER A N 1
ATOM 707 C CA . SER A 1 98 ? 4.026 -12.189 -13.863 1.00 90.44 98 SER A CA 1
ATOM 708 C C . SER A 1 98 ? 4.290 -13.441 -13.022 1.00 90.44 98 SER A C 1
ATOM 710 O O . SER A 1 98 ? 4.320 -14.537 -13.572 1.00 90.44 98 SER A O 1
ATOM 712 N N . ARG A 1 99 ? 4.521 -13.284 -11.713 1.00 88.19 99 ARG A N 1
ATOM 713 C CA . ARG A 1 99 ? 4.891 -14.370 -10.789 1.00 88.19 99 ARG A CA 1
ATOM 714 C C . ARG A 1 99 ? 3.964 -14.499 -9.580 1.00 88.19 99 ARG A C 1
ATOM 716 O O . ARG A 1 99 ? 4.082 -15.485 -8.861 1.00 88.19 99 ARG A O 1
ATOM 723 N N . SER A 1 100 ? 3.092 -13.516 -9.365 1.00 91.31 100 SER A N 1
ATOM 724 C CA . SER A 1 100 ? 2.210 -13.448 -8.205 1.00 91.31 100 SER A CA 1
ATOM 725 C C . SER A 1 100 ? 0.796 -13.053 -8.612 1.00 91.31 100 SER A C 1
ATOM 727 O O . SER A 1 100 ? 0.620 -12.060 -9.318 1.00 91.31 100 SER A O 1
ATOM 729 N N . ASP A 1 101 ? -0.197 -13.797 -8.131 1.00 94.44 101 ASP A N 1
ATOM 730 C CA . ASP A 1 101 ? -1.611 -13.424 -8.243 1.00 94.44 101 ASP A CA 1
ATOM 731 C C . ASP A 1 101 ? -2.069 -12.511 -7.087 1.00 94.44 101 ASP A C 1
ATOM 733 O O . ASP A 1 101 ? -1.344 -12.286 -6.112 1.00 94.44 101 ASP A O 1
ATOM 737 N N . LYS A 1 102 ? -3.300 -11.994 -7.179 1.00 94.94 102 LYS A N 1
ATOM 738 C CA . LYS A 1 102 ? -3.901 -11.097 -6.182 1.00 94.94 102 LYS A CA 1
ATOM 739 C C . LYS A 1 102 ? -3.875 -11.658 -4.758 1.00 94.94 102 LYS A C 1
ATOM 741 O O . LYS A 1 102 ? -3.552 -10.936 -3.816 1.00 94.94 102 LYS A O 1
ATOM 746 N N . VAL A 1 103 ? -4.199 -12.940 -4.586 1.00 95.31 103 VAL A N 1
ATOM 747 C CA . VAL A 1 103 ? -4.249 -13.595 -3.268 1.00 95.31 103 VAL A CA 1
ATOM 748 C C . VAL A 1 103 ? -2.845 -13.682 -2.677 1.00 95.31 103 VAL A C 1
ATOM 750 O O . VAL A 1 103 ? -2.641 -13.403 -1.494 1.00 95.31 103 VAL A O 1
ATOM 753 N N . GLN A 1 104 ? -1.858 -14.018 -3.505 1.00 93.50 104 GLN A N 1
ATOM 754 C CA . GLN A 1 104 ? -0.458 -14.053 -3.103 1.00 93.50 104 GLN A CA 1
ATOM 755 C C . GLN A 1 104 ? 0.062 -12.663 -2.729 1.00 93.50 104 GLN A C 1
ATOM 757 O O . GLN A 1 104 ? 0.745 -12.544 -1.714 1.00 93.50 104 GLN A O 1
ATOM 762 N N . LEU A 1 105 ? -0.292 -11.618 -3.486 1.00 93.88 105 LEU A N 1
ATOM 763 C CA . LEU A 1 105 ? 0.061 -10.230 -3.167 1.00 93.88 105 LEU A CA 1
ATOM 764 C C . LEU A 1 105 ? -0.507 -9.798 -1.812 1.00 93.88 105 LEU A C 1
ATOM 766 O O . LEU A 1 105 ? 0.239 -9.303 -0.969 1.00 93.88 105 LEU A O 1
ATOM 770 N N . ILE A 1 106 ? -1.796 -10.054 -1.573 1.00 94.94 106 ILE A N 1
ATOM 771 C CA . ILE A 1 106 ? -2.448 -9.761 -0.291 1.00 94.94 106 ILE A CA 1
ATOM 772 C C . ILE A 1 106 ? -1.721 -10.479 0.850 1.00 94.94 106 ILE A C 1
ATOM 774 O O . ILE A 1 106 ? -1.401 -9.861 1.864 1.00 94.94 106 ILE A O 1
ATOM 778 N N . ARG A 1 107 ? -1.393 -11.765 0.673 1.00 91.62 107 ARG A N 1
ATOM 779 C CA . ARG A 1 107 ? -0.640 -12.532 1.672 1.00 91.62 107 ARG A CA 1
ATOM 780 C C . ARG A 1 107 ? 0.747 -11.941 1.923 1.00 91.62 107 ARG A C 1
ATOM 782 O O . ARG A 1 107 ? 1.129 -11.801 3.074 1.00 91.62 107 ARG A O 1
ATOM 789 N N . PHE A 1 108 ? 1.503 -11.577 0.888 1.00 90.38 108 PHE A N 1
ATOM 790 C CA . PHE A 1 108 ? 2.846 -11.010 1.071 1.00 90.38 108 PHE A CA 1
ATOM 791 C C . PHE A 1 108 ? 2.835 -9.698 1.856 1.00 90.38 108 PHE A C 1
ATOM 793 O O . PHE A 1 108 ? 3.746 -9.462 2.646 1.00 90.38 108 PHE A O 1
ATOM 800 N N . LEU A 1 109 ? 1.810 -8.871 1.647 1.00 90.69 109 LEU A N 1
ATOM 801 C CA . LEU A 1 109 ? 1.672 -7.577 2.306 1.00 90.69 109 LEU A CA 1
ATOM 802 C C . LEU A 1 109 ? 1.140 -7.677 3.746 1.00 90.69 109 LEU A C 1
ATOM 804 O O . LEU A 1 109 ? 1.547 -6.890 4.598 1.00 90.69 109 LEU A O 1
ATOM 808 N N . LEU A 1 110 ? 0.242 -8.624 4.032 1.00 90.31 110 LEU A N 1
ATOM 809 C CA . LEU A 1 110 ? -0.351 -8.788 5.368 1.00 90.31 110 LEU A CA 1
ATOM 810 C C . LEU A 1 110 ? 0.442 -9.747 6.266 1.00 90.31 110 LEU A C 1
ATOM 812 O O . LEU A 1 110 ? 0.450 -9.590 7.486 1.00 90.31 110 LEU A O 1
ATOM 816 N N . GLU A 1 111 ? 1.101 -10.738 5.667 1.00 86.00 111 GLU A N 1
ATOM 817 C CA . GLU A 1 111 ? 1.737 -11.873 6.341 1.00 86.00 111 GLU A CA 1
ATOM 818 C C . GLU A 1 111 ? 3.116 -12.178 5.716 1.00 86.00 111 GLU A C 1
ATOM 820 O O . GLU A 1 111 ? 3.334 -13.255 5.143 1.00 86.00 111 GLU A O 1
ATOM 825 N N . PRO A 1 112 ? 4.084 -11.242 5.786 1.00 78.94 112 PRO A N 1
ATOM 826 C CA . PRO A 1 112 ? 5.426 -11.495 5.281 1.00 78.94 112 PRO A CA 1
ATOM 827 C C . PRO A 1 112 ? 6.074 -12.648 6.056 1.00 78.94 112 PRO A C 1
ATOM 829 O O . PRO A 1 112 ? 6.024 -12.715 7.284 1.00 78.94 112 PRO A O 1
ATOM 832 N N . SER A 1 113 ? 6.707 -13.577 5.334 1.00 74.62 113 SER A N 1
ATOM 833 C CA . SER A 1 113 ? 7.379 -14.716 5.972 1.00 74.62 113 SER A CA 1
ATOM 834 C C . SER A 1 113 ? 8.475 -14.251 6.938 1.00 74.62 113 SER A C 1
ATOM 836 O O . SER A 1 113 ? 9.153 -13.256 6.674 1.00 74.62 113 SER A O 1
ATOM 838 N N . GLN A 1 114 ? 8.727 -15.021 8.001 1.00 70.56 114 GLN A N 1
ATOM 839 C CA . GLN A 1 114 ? 9.780 -14.705 8.979 1.00 70.56 114 GLN A CA 1
ATOM 840 C C . GLN A 1 114 ? 11.163 -14.545 8.331 1.00 70.56 114 GLN A C 1
ATOM 842 O O . GLN A 1 114 ? 11.942 -13.696 8.746 1.00 70.56 114 GLN A O 1
ATOM 847 N N . ARG A 1 115 ? 11.451 -15.309 7.268 1.00 69.00 115 ARG A N 1
ATOM 848 C CA . ARG A 1 115 ? 12.701 -15.181 6.504 1.00 69.00 115 ARG A CA 1
ATOM 849 C C . ARG A 1 115 ? 12.823 -13.814 5.828 1.00 69.00 115 ARG A C 1
ATOM 851 O O . ARG A 1 115 ? 13.897 -13.228 5.841 1.00 69.00 115 ARG A O 1
ATOM 858 N N . VAL A 1 116 ? 11.737 -13.314 5.236 1.00 69.81 116 VAL A N 1
ATOM 859 C CA . VAL A 1 116 ? 11.716 -11.984 4.607 1.00 69.81 116 VAL A CA 1
ATOM 860 C C . VAL A 1 116 ? 11.819 -10.902 5.677 1.00 69.81 116 VAL A C 1
ATOM 862 O O . VAL A 1 116 ? 12.655 -10.015 5.541 1.00 69.81 116 VAL A O 1
ATOM 865 N N . ALA A 1 117 ? 11.054 -11.030 6.765 1.00 71.25 117 ALA A N 1
ATOM 866 C CA . ALA A 1 117 ? 11.080 -10.091 7.883 1.00 71.25 117 ALA A CA 1
ATOM 867 C C . ALA A 1 117 ? 12.466 -9.988 8.547 1.00 71.25 117 ALA A C 1
ATOM 869 O O . ALA A 1 117 ? 12.882 -8.897 8.908 1.00 71.25 117 ALA A O 1
ATOM 870 N N . ALA A 1 118 ? 13.201 -11.098 8.668 1.00 67.31 118 ALA A N 1
ATOM 871 C CA . ALA A 1 118 ? 14.545 -11.108 9.247 1.00 67.31 118 ALA A CA 1
ATOM 872 C C . ALA A 1 118 ? 15.626 -10.533 8.313 1.00 67.31 118 ALA A C 1
ATOM 874 O O . ALA A 1 118 ? 16.658 -10.068 8.786 1.00 67.31 118 ALA A O 1
ATOM 875 N N . ALA A 1 119 ? 15.414 -10.585 6.995 1.00 65.25 119 ALA A N 1
ATOM 876 C CA . ALA A 1 119 ? 16.400 -10.157 6.001 1.00 65.25 119 ALA A CA 1
ATOM 877 C C . ALA A 1 119 ? 16.275 -8.677 5.588 1.00 65.25 119 ALA A C 1
ATOM 879 O O . ALA A 1 119 ? 17.130 -8.188 4.854 1.00 65.25 119 ALA A O 1
ATOM 880 N N . HIS A 1 120 ? 15.216 -7.978 6.009 1.00 69.06 120 HIS A N 1
ATOM 881 C CA . HIS A 1 120 ? 14.891 -6.625 5.545 1.00 69.06 120 HIS A CA 1
ATOM 882 C C . HIS A 1 120 ? 14.618 -5.694 6.728 1.00 69.06 120 HIS A C 1
ATOM 884 O O . HIS A 1 120 ? 14.274 -6.136 7.822 1.00 69.06 120 HIS A O 1
ATOM 890 N N . GLN A 1 121 ? 14.752 -4.386 6.498 1.00 68.56 121 GLN A N 1
ATOM 891 C CA . GLN A 1 121 ? 14.370 -3.385 7.492 1.00 68.56 121 GLN A CA 1
ATOM 892 C C . GLN A 1 121 ? 12.869 -3.503 7.818 1.00 68.56 121 GLN A C 1
ATOM 894 O O . GLN A 1 121 ? 12.065 -3.714 6.903 1.00 68.56 121 GLN A O 1
ATOM 899 N N . PRO A 1 122 ? 12.471 -3.363 9.095 1.00 67.19 122 PRO A N 1
ATOM 900 C CA . PRO A 1 122 ? 11.069 -3.415 9.474 1.00 67.19 122 PRO A CA 1
ATOM 901 C C . PRO A 1 122 ? 10.301 -2.259 8.822 1.00 67.19 122 PRO A C 1
ATOM 903 O O . PRO A 1 122 ? 10.647 -1.091 8.985 1.00 67.19 122 PRO A O 1
ATOM 906 N N . VAL A 1 123 ? 9.234 -2.594 8.097 1.00 69.12 123 VAL A N 1
ATOM 907 C CA . VAL A 1 123 ? 8.267 -1.629 7.557 1.00 69.12 123 VAL A CA 1
ATOM 908 C C . VAL A 1 123 ? 7.085 -1.485 8.513 1.00 69.12 123 VAL A C 1
ATOM 910 O O . VAL A 1 123 ? 6.759 -2.421 9.252 1.00 69.12 123 VAL A O 1
ATOM 913 N N . LYS A 1 124 ? 6.421 -0.319 8.515 1.00 75.44 124 LYS A N 1
ATOM 914 C CA . LYS A 1 124 ? 5.191 -0.147 9.298 1.00 75.44 124 LYS A CA 1
ATOM 915 C C . LYS A 1 124 ? 4.151 -1.175 8.854 1.00 75.44 124 LYS A C 1
ATOM 917 O O . LYS A 1 124 ? 4.021 -1.507 7.678 1.00 75.44 124 LYS A O 1
ATOM 922 N N . SER A 1 125 ? 3.382 -1.657 9.822 1.00 80.38 125 SER A N 1
ATOM 923 C CA . SER A 1 125 ? 2.245 -2.528 9.555 1.00 80.38 125 SER A CA 1
ATOM 924 C C . SER A 1 125 ? 1.240 -1.832 8.647 1.00 80.38 125 SER A C 1
ATOM 926 O O . SER A 1 125 ? 0.687 -0.810 9.037 1.00 80.38 125 SER A O 1
ATOM 928 N N . LEU A 1 126 ? 0.933 -2.420 7.493 1.00 84.38 126 LEU A N 1
ATOM 929 C CA . LEU A 1 126 ? -0.115 -1.901 6.609 1.00 84.38 126 LEU A CA 1
ATOM 930 C C . LEU A 1 126 ? -1.491 -1.948 7.285 1.00 84.38 126 LEU A C 1
ATOM 932 O O . LEU A 1 126 ? -2.262 -0.996 7.184 1.00 84.38 126 LEU A O 1
ATOM 936 N N . ALA A 1 127 ? -1.760 -3.008 8.056 1.00 80.81 127 ALA A N 1
ATOM 937 C CA . ALA A 1 127 ? -2.911 -3.067 8.951 1.00 80.81 127 ALA A CA 1
ATOM 938 C C . ALA A 1 127 ? -2.781 -1.997 10.044 1.00 80.81 127 ALA A C 1
ATOM 940 O O . ALA A 1 127 ? -1.804 -2.001 10.800 1.00 80.81 127 ALA A O 1
ATOM 941 N N . GLY A 1 128 ? -3.751 -1.083 10.089 1.00 82.50 128 GLY A N 1
ATOM 942 C CA . GLY A 1 128 ? -3.751 0.090 10.967 1.00 82.50 128 GLY A CA 1
ATOM 943 C C . GLY A 1 128 ? -3.032 1.322 10.403 1.00 82.50 128 GLY A C 1
ATOM 944 O O . GLY A 1 128 ? -3.094 2.372 11.032 1.00 82.50 128 GLY A O 1
ATOM 945 N N . THR A 1 129 ? -2.390 1.218 9.232 1.00 88.44 129 THR A N 1
ATOM 946 C CA . THR A 1 129 ? -1.783 2.363 8.523 1.00 88.44 129 THR A CA 1
ATOM 947 C C . THR A 1 129 ? -2.593 2.753 7.290 1.00 88.44 129 THR A C 1
ATOM 949 O O . THR A 1 129 ? -2.817 3.935 7.063 1.00 88.44 129 THR A O 1
ATOM 952 N N . LEU A 1 130 ? -3.044 1.771 6.503 1.00 91.69 130 LEU A N 1
ATOM 953 C CA . LEU A 1 130 ? -3.861 1.999 5.311 1.00 91.69 130 LEU A CA 1
ATOM 954 C C . LEU A 1 130 ? -5.331 1.684 5.581 1.00 91.69 130 LEU A C 1
ATOM 956 O O . LEU A 1 130 ? -5.666 0.733 6.295 1.00 91.69 130 LEU A O 1
ATOM 960 N N . THR A 1 131 ? -6.215 2.440 4.939 1.00 94.94 131 THR A N 1
ATOM 961 C CA . THR A 1 131 ? -7.630 2.082 4.817 1.00 94.94 131 THR A CA 1
ATOM 962 C C . THR A 1 131 ? -7.813 0.859 3.902 1.00 94.94 131 THR A C 1
ATOM 964 O O . THR A 1 131 ? -6.945 0.553 3.077 1.00 94.94 131 THR A O 1
ATOM 967 N N . PRO A 1 132 ? -8.964 0.157 3.975 1.00 95.88 132 PRO A N 1
ATOM 968 C CA . PRO A 1 132 ? -9.258 -0.952 3.064 1.00 95.88 132 PRO A CA 1
ATOM 969 C C . PRO A 1 132 ? -9.210 -0.580 1.578 1.00 95.88 132 PRO A C 1
ATOM 971 O O . PRO A 1 132 ? -8.751 -1.384 0.765 1.00 95.88 132 PRO A O 1
ATOM 974 N N . LEU A 1 133 ? -9.633 0.637 1.222 1.00 96.88 133 LEU A N 1
ATOM 975 C CA . LEU A 1 133 ? -9.586 1.105 -0.162 1.00 96.88 133 LEU A CA 1
ATOM 976 C C . LEU A 1 133 ? -8.149 1.387 -0.611 1.00 96.88 133 LEU A C 1
ATOM 978 O O . LEU A 1 133 ? -7.743 0.874 -1.644 1.00 96.88 133 LEU A O 1
ATOM 982 N N . GLU A 1 134 ? -7.349 2.093 0.191 1.00 97.19 134 GLU A N 1
ATOM 983 C CA . GLU A 1 134 ? -5.935 2.355 -0.130 1.00 97.19 134 GLU A CA 1
ATOM 984 C C . GLU A 1 134 ? -5.125 1.062 -0.268 1.00 97.19 134 GLU A C 1
ATOM 986 O O . GLU A 1 134 ? -4.318 0.917 -1.185 1.00 97.19 134 GLU A O 1
ATOM 991 N N . PHE A 1 135 ? -5.367 0.085 0.609 1.00 97.25 135 PHE A N 1
ATOM 992 C CA . PHE A 1 135 ? -4.751 -1.234 0.493 1.00 97.25 135 PHE A CA 1
ATOM 993 C C . PHE A 1 135 ? -5.142 -1.932 -0.821 1.00 97.25 135 PHE A C 1
ATOM 995 O O . PHE A 1 135 ? -4.302 -2.544 -1.480 1.00 97.25 135 PHE A O 1
ATOM 1002 N N . THR A 1 136 ? -6.404 -1.806 -1.233 1.00 97.88 136 THR A N 1
ATOM 1003 C CA . THR A 1 136 ? -6.909 -2.365 -2.496 1.00 97.88 136 THR A CA 1
ATOM 1004 C C . THR A 1 136 ? -6.295 -1.667 -3.707 1.00 97.88 136 THR A C 1
ATOM 1006 O O . THR A 1 136 ? -5.859 -2.340 -4.640 1.00 97.88 136 THR A O 1
ATOM 1009 N N . ASP A 1 137 ? -6.189 -0.340 -3.669 1.00 98.06 137 ASP A N 1
ATOM 1010 C CA . ASP A 1 137 ? -5.554 0.476 -4.704 1.00 98.06 137 ASP A CA 1
ATOM 1011 C C . ASP A 1 137 ? -4.076 0.096 -4.871 1.00 98.06 137 ASP A C 1
ATOM 1013 O O . ASP A 1 137 ? -3.618 -0.138 -5.994 1.00 98.06 137 ASP A O 1
ATOM 1017 N N . LEU A 1 138 ? -3.351 -0.073 -3.756 1.00 97.44 138 LEU A N 1
ATOM 1018 C CA . LEU A 1 138 ? -1.963 -0.543 -3.742 1.00 97.44 138 LEU A CA 1
ATOM 1019 C C . LEU A 1 138 ? -1.819 -1.927 -4.390 1.00 97.44 138 LEU A C 1
ATOM 1021 O O . LEU A 1 138 ? -0.950 -2.112 -5.243 1.00 97.44 138 LEU A O 1
ATOM 1025 N N . ILE A 1 139 ? -2.680 -2.890 -4.044 1.00 97.31 139 ILE A N 1
ATOM 1026 C CA . ILE A 1 139 ? -2.704 -4.207 -4.703 1.00 97.31 139 ILE A CA 1
ATOM 1027 C C . ILE A 1 139 ? -2.928 -4.047 -6.212 1.00 97.31 139 ILE A C 1
ATOM 1029 O O . ILE A 1 139 ? -2.186 -4.633 -6.999 1.00 97.31 139 ILE A O 1
ATOM 1033 N N . GLY A 1 140 ? -3.875 -3.200 -6.621 1.00 97.50 140 GLY A N 1
ATOM 1034 C CA . GLY A 1 140 ? -4.158 -2.946 -8.032 1.00 97.50 140 GLY A CA 1
ATOM 1035 C C . GLY A 1 140 ? -2.966 -2.379 -8.807 1.00 97.50 140 GLY A C 1
ATOM 1036 O O . GLY A 1 140 ? -2.773 -2.721 -9.977 1.00 97.50 140 GLY A O 1
ATOM 1037 N N . PHE A 1 141 ? -2.136 -1.544 -8.174 1.00 97.12 141 PHE A N 1
ATOM 1038 C CA . PHE A 1 141 ? -0.864 -1.098 -8.749 1.00 97.12 141 PHE A CA 1
ATOM 1039 C C . PHE A 1 141 ? 0.126 -2.252 -8.919 1.00 97.12 141 PHE A C 1
ATOM 1041 O O . PHE A 1 141 ? 0.669 -2.443 -10.010 1.00 97.12 141 PHE A O 1
ATOM 1048 N N . LEU A 1 142 ? 0.312 -3.075 -7.885 1.00 95.94 142 LEU A N 1
ATOM 1049 C CA . LEU A 1 142 ? 1.220 -4.225 -7.935 1.00 95.94 142 LEU A CA 1
ATOM 1050 C C . LEU A 1 142 ? 0.810 -5.251 -9.006 1.00 95.94 142 LEU A C 1
ATOM 1052 O O . LEU A 1 142 ? 1.676 -5.804 -9.687 1.00 95.94 142 LEU A O 1
ATOM 1056 N N . GLU A 1 143 ? -0.492 -5.444 -9.229 1.00 95.12 143 GLU A N 1
ATOM 1057 C CA . GLU A 1 143 ? -1.041 -6.286 -10.305 1.00 95.12 143 GLU A CA 1
ATOM 1058 C C . GLU A 1 143 ? -0.733 -5.752 -11.719 1.00 95.12 143 GLU A C 1
ATOM 1060 O O . GLU A 1 143 ? -0.821 -6.489 -12.707 1.00 95.12 143 GLU A O 1
ATOM 1065 N N . ARG A 1 144 ? -0.322 -4.483 -11.850 1.00 93.62 144 ARG A N 1
ATOM 1066 C CA . ARG A 1 144 ? 0.108 -3.885 -13.125 1.00 93.62 144 ARG A CA 1
ATOM 1067 C C . ARG A 1 144 ? 1.613 -3.931 -13.355 1.00 93.62 144 ARG A C 1
ATOM 1069 O O . ARG A 1 144 ? 2.040 -3.682 -14.484 1.00 93.62 144 ARG A O 1
ATOM 1076 N N . LEU A 1 145 ? 2.413 -4.318 -12.360 1.00 91.69 145 LEU A N 1
ATOM 1077 C CA . LEU A 1 145 ? 3.866 -4.456 -12.489 1.00 91.69 145 LEU A CA 1
ATOM 1078 C C . LEU A 1 145 ? 4.236 -5.697 -13.310 1.00 91.69 145 LEU A C 1
ATOM 1080 O O . LEU A 1 145 ? 4.731 -6.697 -12.794 1.00 91.69 145 LEU A O 1
ATOM 1084 N N . LYS A 1 146 ? 4.000 -5.647 -14.619 1.00 81.50 146 LYS A N 1
ATOM 1085 C CA . LYS A 1 146 ? 4.476 -6.639 -15.591 1.00 81.50 146 LYS A CA 1
ATOM 1086 C C . LYS A 1 146 ? 5.919 -6.320 -15.972 1.00 81.50 146 LYS A C 1
ATOM 1088 O O . LYS A 1 146 ? 6.325 -5.163 -15.929 1.00 81.50 146 LYS A O 1
ATOM 1093 N N . GLN A 1 147 ? 6.708 -7.329 -16.351 1.00 59.81 147 GLN A N 1
ATOM 1094 C CA . GLN A 1 147 ? 8.060 -7.040 -16.837 1.00 59.81 147 GLN A CA 1
ATOM 1095 C C . GLN A 1 147 ? 7.970 -6.210 -18.122 1.00 59.81 147 GLN A C 1
ATOM 1097 O O . GLN A 1 147 ? 7.119 -6.518 -18.970 1.00 59.81 147 GLN A O 1
ATOM 1102 N N . PRO A 1 148 ? 8.831 -5.198 -18.314 1.00 54.44 148 PRO A N 1
ATOM 1103 C CA . PRO A 1 148 ? 8.978 -4.587 -19.623 1.00 54.44 148 PRO A CA 1
ATOM 1104 C C . PRO A 1 148 ? 9.427 -5.661 -20.624 1.00 54.44 148 PRO A C 1
ATOM 1106 O O . PRO A 1 148 ? 10.191 -6.574 -20.303 1.00 54.44 148 PRO A O 1
ATOM 1109 N N . ALA A 1 149 ? 8.905 -5.600 -21.850 1.00 52.06 149 ALA A N 1
ATOM 1110 C CA . ALA A 1 149 ? 9.137 -6.636 -22.859 1.00 52.06 149 ALA A CA 1
ATOM 1111 C C . ALA A 1 149 ? 10.623 -6.861 -23.191 1.00 52.06 149 ALA A C 1
ATOM 1113 O O . ALA A 1 149 ? 10.993 -7.974 -23.562 1.00 52.06 149 ALA A O 1
ATOM 1114 N N . ALA A 1 150 ? 11.458 -5.837 -23.001 1.00 52.25 150 ALA A N 1
ATOM 1115 C CA . ALA A 1 150 ? 12.889 -5.869 -23.277 1.00 52.25 150 ALA A CA 1
ATOM 1116 C C . ALA A 1 150 ? 13.679 -6.821 -22.352 1.00 52.25 150 ALA A C 1
ATOM 1118 O O . ALA A 1 150 ? 14.604 -7.483 -22.812 1.00 52.25 150 ALA A O 1
ATOM 1119 N N . GLU A 1 151 ? 13.285 -6.970 -21.083 1.00 52.22 151 GLU A N 1
ATOM 1120 C CA . GLU A 1 151 ? 14.026 -7.779 -20.094 1.00 52.22 151 GLU A CA 1
ATOM 1121 C C . GLU A 1 151 ? 13.595 -9.253 -20.055 1.00 52.22 151 GLU A C 1
ATOM 1123 O O . GLU A 1 151 ? 14.348 -10.129 -19.625 1.00 52.22 151 GLU A O 1
ATOM 1128 N N . ARG A 1 152 ? 12.397 -9.570 -20.569 1.00 54.38 152 ARG A N 1
ATOM 1129 C CA . ARG A 1 152 ? 11.937 -10.965 -20.693 1.00 54.38 152 ARG A CA 1
ATOM 1130 C C . ARG A 1 152 ? 12.807 -11.784 -21.644 1.00 54.38 152 ARG A C 1
ATOM 1132 O O . ARG A 1 152 ? 12.966 -12.986 -21.437 1.00 54.38 152 ARG A O 1
ATOM 1139 N N . ASN A 1 153 ? 13.341 -11.158 -22.693 1.00 46.94 153 ASN A N 1
ATOM 1140 C CA . ASN A 1 153 ? 14.140 -11.853 -23.700 1.00 46.94 153 ASN A CA 1
ATOM 1141 C C . ASN A 1 153 ? 15.569 -12.131 -23.219 1.00 46.94 153 ASN A C 1
ATOM 1143 O O . ASN A 1 153 ? 16.062 -13.232 -23.440 1.00 46.94 153 ASN A O 1
ATOM 1147 N N . THR A 1 154 ? 16.194 -11.208 -22.486 1.00 56.16 154 THR A N 1
ATOM 1148 C CA . THR A 1 154 ? 17.560 -11.375 -21.958 1.00 56.16 154 THR A CA 1
ATOM 1149 C C . THR A 1 154 ? 17.644 -12.413 -20.835 1.00 56.16 154 THR A C 1
ATOM 1151 O O . THR A 1 154 ? 18.610 -13.171 -20.757 1.00 56.16 154 THR A O 1
ATOM 1154 N N . ARG A 1 155 ? 16.607 -12.531 -19.992 1.00 53.78 155 ARG A N 1
ATOM 1155 C CA . ARG A 1 155 ? 16.552 -13.569 -18.944 1.00 53.78 155 ARG A CA 1
ATOM 1156 C C . ARG A 1 155 ? 16.325 -14.977 -19.504 1.00 53.78 155 ARG A C 1
ATOM 1158 O O . ARG A 1 155 ? 16.834 -15.951 -18.951 1.00 53.78 155 ARG A O 1
ATOM 1165 N N . ARG A 1 156 ? 15.587 -15.092 -20.615 1.00 55.22 156 ARG A N 1
ATOM 1166 C CA . ARG A 1 156 ? 15.306 -16.378 -21.276 1.00 55.22 156 ARG A CA 1
ATOM 1167 C C . ARG A 1 156 ? 16.531 -16.931 -22.007 1.00 55.22 156 ARG A C 1
ATOM 1169 O O . ARG A 1 156 ? 16.720 -18.140 -22.018 1.00 55.22 156 ARG A O 1
ATOM 1176 N N . THR A 1 157 ? 17.392 -16.063 -22.538 1.00 53.28 157 THR A N 1
ATOM 1177 C CA . THR A 1 157 ? 18.669 -16.456 -23.159 1.00 53.28 157 THR A CA 1
ATOM 1178 C C . THR A 1 157 ? 19.752 -16.819 -22.141 1.00 53.28 157 THR A C 1
ATOM 1180 O O . THR A 1 157 ? 20.620 -17.622 -22.451 1.00 53.28 157 THR A O 1
ATOM 1183 N N . ALA A 1 158 ? 19.693 -16.284 -20.917 1.00 55.81 158 ALA A N 1
ATOM 1184 C CA . ALA A 1 158 ? 20.667 -16.576 -19.860 1.00 55.81 158 ALA A CA 1
ATOM 1185 C C . ALA A 1 158 ? 20.388 -17.874 -19.065 1.00 55.81 158 ALA A C 1
ATOM 1187 O O . ALA A 1 158 ? 21.170 -18.223 -18.187 1.00 55.81 158 ALA A O 1
ATOM 1188 N N . SER A 1 159 ? 19.282 -18.581 -19.339 1.00 47.06 159 SER A N 1
ATOM 1189 C CA . SER A 1 159 ? 18.820 -19.737 -18.543 1.00 47.06 159 SER A CA 1
ATOM 1190 C C . SER A 1 159 ? 18.993 -21.103 -19.231 1.00 47.06 159 SER A C 1
ATOM 1192 O O . SER A 1 159 ? 18.386 -22.076 -18.791 1.00 47.06 159 SER A O 1
ATOM 1194 N N . VAL A 1 160 ? 19.797 -21.207 -20.297 1.00 45.16 160 VAL A N 1
ATOM 1195 C CA . VAL A 1 160 ? 20.173 -22.502 -20.899 1.00 45.16 160 VAL A CA 1
ATOM 1196 C C . VAL A 1 160 ? 21.589 -22.863 -20.433 1.00 45.16 160 VAL A C 1
ATOM 1198 O O . VAL A 1 160 ? 22.540 -22.250 -20.917 1.00 45.16 160 VAL A O 1
ATOM 1201 N N . PRO A 1 161 ? 21.786 -23.836 -19.524 1.00 43.97 161 PRO A N 1
ATOM 1202 C CA . PRO A 1 161 ? 23.088 -24.4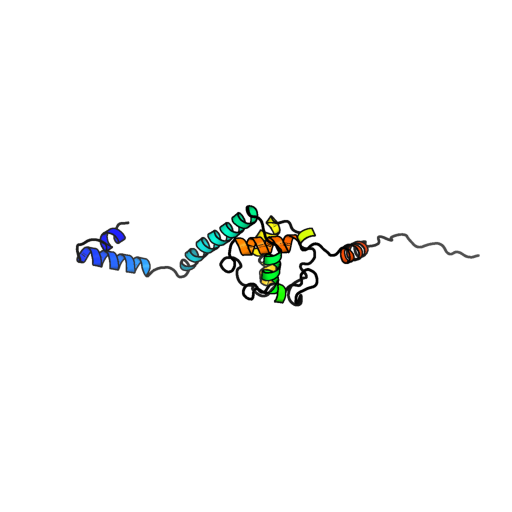66 -19.383 1.00 43.97 161 PRO A CA 1
ATOM 1203 C C . PRO A 1 161 ? 23.282 -25.369 -20.604 1.00 43.97 161 PRO A C 1
ATOM 1205 O O . PRO A 1 161 ? 22.539 -26.334 -20.791 1.00 43.97 161 PRO A O 1
ATOM 1208 N N . GLY A 1 162 ? 24.244 -25.019 -21.457 1.00 40.56 162 GLY A N 1
ATOM 1209 C CA . GLY A 1 162 ? 24.682 -25.871 -22.557 1.00 40.56 162 GLY A CA 1
ATOM 1210 C C . GLY A 1 162 ? 25.163 -27.210 -22.008 1.00 40.56 162 GLY A C 1
ATOM 1211 O O . GLY A 1 162 ? 26.074 -27.258 -21.183 1.00 40.56 162 GLY A O 1
ATOM 1212 N N . ASN A 1 163 ? 24.516 -28.288 -22.437 1.00 44.66 163 ASN A N 1
ATOM 1213 C CA . ASN A 1 163 ? 24.982 -29.644 -22.205 1.00 44.66 163 ASN A CA 1
ATOM 1214 C C . ASN A 1 163 ? 25.743 -30.090 -23.455 1.00 44.66 163 ASN A C 1
ATOM 1216 O O . ASN A 1 163 ? 25.190 -30.804 -24.284 1.00 44.66 163 ASN A O 1
ATOM 1220 N N . ASP A 1 164 ? 26.991 -29.643 -23.589 1.00 42.31 164 ASP A N 1
ATOM 1221 C CA . ASP A 1 164 ? 27.910 -30.145 -24.610 1.00 42.31 164 ASP A CA 1
ATOM 1222 C C . ASP A 1 164 ? 28.848 -31.167 -23.961 1.00 42.31 164 ASP A C 1
ATOM 1224 O O . ASP A 1 164 ? 29.977 -30.872 -23.567 1.00 42.31 164 ASP A O 1
ATOM 1228 N N . GLN A 1 165 ? 28.351 -32.396 -23.829 1.00 43.44 165 GLN A N 1
ATOM 1229 C CA . G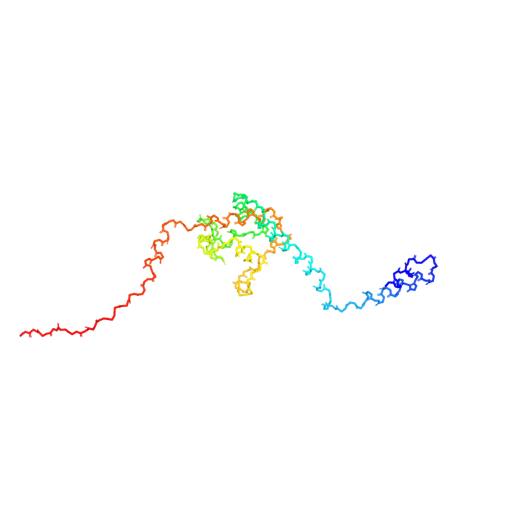LN A 1 165 ? 29.216 -33.566 -23.854 1.00 43.44 165 GLN A CA 1
ATOM 1230 C C . GLN A 1 165 ? 29.203 -34.122 -25.274 1.00 43.44 165 GLN A C 1
ATOM 1232 O O . GLN A 1 165 ? 28.300 -34.873 -25.623 1.00 43.44 165 GLN A O 1
ATOM 1237 N N . GLU A 1 166 ? 30.233 -33.825 -26.066 1.00 36.28 166 GLU A N 1
ATOM 1238 C CA . GLU A 1 166 ? 30.699 -34.815 -27.033 1.00 36.28 166 GLU A CA 1
ATOM 1239 C C . GLU A 1 166 ? 32.218 -34.768 -27.219 1.00 36.28 166 GLU A C 1
ATOM 1241 O O . GLU A 1 166 ? 32.853 -33.724 -27.368 1.00 36.28 166 GLU A O 1
ATOM 1246 N N . SER A 1 167 ? 32.785 -35.963 -27.092 1.00 38.50 167 SER A N 1
ATOM 1247 C CA . SER A 1 167 ? 34.189 -36.279 -26.908 1.00 38.50 167 SER A CA 1
ATOM 1248 C C . SER A 1 167 ? 35.075 -35.986 -28.115 1.00 38.50 167 SER A C 1
ATOM 1250 O O . SER A 1 167 ? 34.788 -36.338 -29.253 1.00 38.50 167 SER A O 1
ATOM 1252 N N . VAL A 1 168 ? 36.259 -35.477 -27.787 1.00 47.12 168 VAL A N 1
ATOM 1253 C CA . VAL A 1 168 ? 37.582 -35.897 -28.276 1.00 47.12 168 VAL A CA 1
ATOM 1254 C C . VAL A 1 168 ? 37.580 -37.123 -29.214 1.00 47.12 168 VAL A C 1
ATOM 1256 O O . VAL A 1 168 ? 37.256 -38.227 -28.781 1.00 47.12 168 VAL A O 1
ATOM 1259 N N . ARG A 1 169 ? 38.095 -36.933 -30.440 1.00 49.47 169 ARG A N 1
ATOM 1260 C CA . ARG A 1 169 ? 39.188 -37.691 -31.110 1.00 49.47 169 ARG A CA 1
ATOM 1261 C C . ARG A 1 169 ? 38.956 -37.729 -32.624 1.00 49.47 169 ARG A C 1
ATOM 1263 O O . ARG A 1 169 ? 38.170 -38.544 -33.077 1.00 49.47 169 ARG A O 1
ATOM 1270 N N . ASN A 1 170 ? 39.714 -36.943 -33.396 1.00 41.12 170 ASN A N 1
ATOM 1271 C CA . ASN A 1 170 ? 40.378 -37.440 -34.611 1.00 41.12 170 ASN A CA 1
ATOM 1272 C C . ASN A 1 170 ? 41.329 -36.379 -35.201 1.00 41.12 170 ASN A C 1
ATOM 1274 O O . ASN A 1 170 ? 40.878 -35.415 -35.815 1.00 41.12 170 ASN A O 1
ATOM 1278 N N . ARG A 1 171 ? 42.644 -36.558 -35.038 1.00 44.31 171 ARG A N 1
ATOM 1279 C CA . ARG A 1 171 ? 43.663 -35.977 -35.930 1.00 44.31 171 ARG A CA 1
ATOM 1280 C C . ARG A 1 171 ? 44.819 -36.965 -36.046 1.00 44.31 171 ARG A C 1
ATOM 1282 O O . ARG A 1 171 ? 45.744 -36.945 -35.241 1.00 44.31 171 ARG A O 1
ATOM 1289 N N . GLN A 1 172 ? 44.737 -37.824 -37.051 1.00 48.47 172 GLN A N 1
ATOM 1290 C CA . GLN A 1 172 ? 45.899 -38.428 -37.691 1.00 48.47 172 GLN A CA 1
ATOM 1291 C C . GLN A 1 172 ? 46.025 -37.796 -39.077 1.00 48.47 172 GLN A C 1
ATOM 1293 O O . GLN A 1 172 ? 45.108 -37.889 -39.892 1.00 48.47 172 GLN A O 1
ATOM 1298 N N . SER A 1 173 ? 47.141 -37.103 -39.288 1.00 46.47 173 SER A N 1
ATOM 1299 C CA . SER A 1 173 ? 47.649 -36.727 -40.609 1.00 46.47 173 SER A CA 1
ATOM 1300 C C . SER A 1 173 ? 48.639 -37.805 -41.079 1.00 46.47 173 SER A C 1
ATOM 1302 O O . SER A 1 173 ? 49.219 -38.470 -40.214 1.00 46.47 173 SER A O 1
ATOM 1304 N N . PRO A 1 174 ? 48.825 -37.986 -42.400 1.00 63.31 174 PRO A N 1
ATOM 1305 C CA . PRO A 1 174 ? 49.878 -38.836 -42.956 1.00 63.31 174 PRO A CA 1
ATOM 1306 C C . PRO A 1 174 ? 51.282 -38.248 -42.756 1.00 63.31 174 PRO A C 1
ATOM 1308 O O . PRO A 1 174 ? 51.391 -37.012 -42.573 1.00 63.31 174 PRO A O 1
#

pLDDT: mean 78.15, std 18.37, range [36.28, 98.06]

Sequence (174 aa):
AIYRQAASDPDPSLHRAGEKALQAIGGQVDPQITLVGGSSARASDIERLRQFALSHLADPRKGEELFFENKDIACGQCHAAAGRGAGTSGPDLSGLASRSDKVQLIRFLLEPSQRVAAAHQPVKSLAGTLTPLEFTDLIGFLERLKQPAAERNTRRTASVPGNDQESVRNRQSP

Secondary structure (DSSP, 8-state):
-HHHHHTT-SSHHHHHHHHHHHHHHHT---TTTTTHHHHHHHHHHHHHHHHHHHHS---HHHHHHHHHH-TTT-HHHH--BTTBS--SSS---TTGGGT--HHHHHHHHHS--HHHHHHSPPPPPSBTTB-HHHHHHHHHHHTT-PPPHHHHHHHHHTT---------------

Radius of gyration: 28.43 Å; chains: 1; bounding box: 77×48×95 Å

Foldseek 3Di:
DLLVCQCVDPPPVSVVVSVVVVCVVVVPDDPVNVVPPVVVVLVVLLVLLLVLLVPDAAALVLLVCCCPPPPQQNNLQCEAFPNGGDVPFDHHLQQVLVPDDLNRLSCCLQPPDPVVCVRGDDHDRCRVVDDSRNSNNNSVNSNPRRHDPVVVVVVVVVPDDDPDDDDDDDDDDD